Protein AF-T0ZP71-F1 (afdb_monomer)

Solvent-accessible surface area (backbone atoms only — not comparable to full-atom values): 9976 Å² total; per-residue (Å²): 109,71,71,62,52,34,56,76,71,67,55,92,76,86,88,86,82,59,92,86,74,52,98,75,71,82,76,79,75,72,79,54,98,65,83,69,87,70,55,74,70,58,53,52,51,51,50,54,51,50,52,53,52,52,63,72,61,58,74,78,76,76,68,64,65,72,56,76,75,66,96,77,65,57,68,53,72,47,76,49,37,34,53,92,47,40,32,37,42,36,39,34,29,43,100,85,67,50,72,39,33,43,42,47,48,45,81,48,82,89,35,74,64,30,55,51,36,44,54,48,20,52,51,52,18,52,39,31,22,37,67,48,57,67,68,58,53,50,69,68,28,55,81,39,76,47,87,54,45,33,51,38,77,45,91,90,51,53,63,29,48,10,74,77,37,96

Secondary structure (DSSP, 8-state):
-HHHHHHHTT-S------TTSSSSPPP-----TT-S---HHHHHHHHHHHHHHHHHT----------PPPSS--EEEEEEEETTEEEEEEEEE-TTS-EEEEEEEESSTTSHHHHHHHHHHHHHHHHHHTT--HHHHHHHHTT---SS-EEBS-SS-SEESSTTT-

InterPro domains:
  IPR024434 TSCPD domain [PF12637] (71-157)
  IPR050862 Ribonucleoside diphosphate reductase class-2 [PTHR43371] (2-150)

pLDDT: mean 83.48, std 15.84, range [37.44, 97.25]

Organism: NCBI:txid410659

Foldseek 3Di:
DVVVVCVVVVPPDDDDDDPPNDPDDDPPPPPPVPPPDDDPVNVVVVVVVVVVVVVVPPPPPVQLDFQDADPDFDKDKDWKDFPPKIWIKIFTAHPVRHTQFIATAIPPPPDPVRVVRRVVRVVVNRCSRSVNDPVVQLVVQALPADPPWAAMPDPVPGTARYPSND

Sequence (166 aa):
KLHFDAWKMGIKAVAIYRDNCKVAQPLSTTKSAVAQSLTDQELAKKVAELEKALNTQTVVVKKPLRERLPRRRRSATFAFRVADCEGYVTVGEYDDGRPGEVFMKVSKQGSTLAGIMDAFSISVSLGLQHGVPLSTFVRKYTNMRFEPAGMTDDPDIRIAASLVDY

Nearest PDB structures (foldseek):
  5l7j-assembly1_A  TM=6.588E-01  e=1.360E+00  Dehalococcoides mccartyi BTF08
  2fgg-assembly1_A  TM=3.817E-01  e=7.196E-01  Mycobacterium tuberculosis
  4wsp-assembly1_A  TM=3.819E-01  e=1.197E+00  Mycobacterium tuberculosis H37Rv
  4wpy-assembly1_A-2  TM=3.700E-01  e=1.360E+00  Mycobacterium tuberculosis H37Rv
  6ia6-assembly1_A-2  TM=2.993E-01  e=1.544E+00  Dehalococcoides mccartyi BTF08

Radius of gyration: 28.31 Å; Cα contacts (8 Å, |Δi|>4): 195; chains: 1; bounding box: 62×65×63 Å

Structure (mmCIF, N/CA/C/O backbone):
data_AF-T0ZP71-F1
#
_entry.id   AF-T0ZP71-F1
#
loop_
_atom_site.group_PDB
_atom_site.id
_atom_site.type_symbol
_atom_site.label_atom_id
_atom_site.label_alt_id
_atom_site.label_comp_id
_atom_site.label_asym_id
_atom_site.label_entity_id
_atom_site.label_seq_id
_atom_site.pdbx_PDB_ins_code
_atom_site.Cartn_x
_atom_site.Cartn_y
_atom_site.Cartn_z
_atom_site.occupancy
_atom_site.B_iso_or_equiv
_atom_site.auth_seq_id
_atom_site.auth_comp_id
_atom_site.auth_asym_id
_atom_site.auth_atom_id
_atom_site.pdbx_PDB_model_num
ATOM 1 N N . LYS A 1 1 ? -34.840 36.909 4.707 1.00 71.62 1 LYS A N 1
ATOM 2 C CA . LYS A 1 1 ? -34.952 38.093 5.597 1.00 71.62 1 LYS A CA 1
ATOM 3 C C . LYS A 1 1 ? -33.599 38.451 6.216 1.00 71.62 1 LYS A C 1
ATOM 5 O O . LYS A 1 1 ? -33.094 39.501 5.868 1.00 71.62 1 LYS A O 1
ATOM 10 N N . LEU A 1 2 ? -32.932 37.536 6.932 1.00 85.56 2 LEU A N 1
ATOM 11 C CA . LEU A 1 2 ? -31.619 37.764 7.572 1.00 85.56 2 LEU A CA 1
ATOM 12 C C . LEU A 1 2 ? -30.548 38.491 6.720 1.00 85.56 2 LEU A C 1
A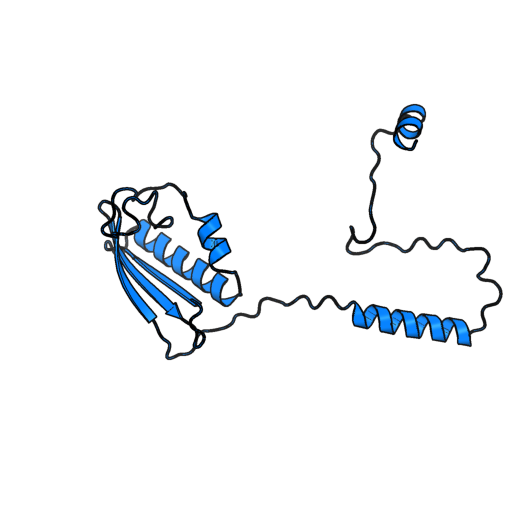TOM 14 O O . LEU A 1 2 ? -29.920 39.426 7.200 1.00 85.56 2 LEU A O 1
ATOM 18 N N . HIS A 1 3 ? -30.344 38.098 5.456 1.00 84.94 3 HIS A N 1
ATOM 19 C CA . HIS A 1 3 ? -29.333 38.722 4.584 1.00 84.94 3 HIS A CA 1
ATOM 20 C C . HIS A 1 3 ? -29.667 40.174 4.185 1.00 84.94 3 HIS A C 1
ATOM 22 O O . HIS A 1 3 ? -28.764 40.980 3.987 1.00 84.94 3 HIS A O 1
ATOM 28 N N . PHE A 1 4 ? -30.954 40.522 4.095 1.00 91.19 4 PHE A N 1
ATOM 29 C CA . PHE A 1 4 ? -31.413 41.869 3.741 1.00 91.19 4 PHE A CA 1
ATOM 30 C C . PHE A 1 4 ? -31.231 42.843 4.912 1.00 91.19 4 PHE A C 1
ATOM 32 O O . PHE A 1 4 ? -30.845 43.995 4.719 1.00 91.19 4 PHE A O 1
ATOM 39 N N . ASP A 1 5 ? -31.461 42.357 6.132 1.00 92.69 5 ASP A N 1
ATOM 40 C CA . ASP A 1 5 ? -31.277 43.133 7.358 1.00 92.69 5 ASP A CA 1
ATOM 41 C C . ASP A 1 5 ? -29.784 43.339 7.660 1.00 92.69 5 ASP A C 1
ATOM 43 O O . ASP A 1 5 ? -29.369 44.444 8.006 1.00 92.69 5 ASP A O 1
ATOM 47 N N . ALA A 1 6 ? -28.953 42.312 7.438 1.00 93.38 6 ALA A N 1
ATOM 48 C CA . ALA A 1 6 ? -27.497 42.416 7.560 1.00 93.38 6 ALA A CA 1
ATOM 49 C C . ALA A 1 6 ? -26.900 43.483 6.623 1.00 93.38 6 ALA A C 1
ATOM 51 O O . ALA A 1 6 ? -26.025 44.237 7.047 1.00 93.38 6 ALA A O 1
ATOM 52 N N . TRP A 1 7 ? -27.412 43.594 5.389 1.00 90.88 7 TRP A N 1
ATOM 53 C CA . TRP A 1 7 ? -27.007 44.642 4.447 1.00 90.88 7 TRP A CA 1
ATOM 54 C C . TRP A 1 7 ? -27.393 46.043 4.939 1.00 90.88 7 TRP A C 1
ATOM 56 O O . TRP A 1 7 ? -26.537 46.925 4.982 1.00 90.88 7 TRP A O 1
ATOM 66 N N . LYS A 1 8 ? -28.642 46.244 5.387 1.00 93.75 8 LYS A N 1
ATOM 67 C CA . LYS A 1 8 ? -29.101 47.541 5.924 1.00 93.75 8 LYS A CA 1
ATOM 68 C C . LYS A 1 8 ? -28.303 47.998 7.145 1.00 93.75 8 LYS A C 1
ATOM 70 O O . LYS A 1 8 ? -28.087 49.192 7.314 1.00 93.75 8 LYS A O 1
ATOM 75 N N . MET A 1 9 ? -27.871 47.060 7.986 1.00 93.12 9 MET A N 1
ATOM 76 C CA . MET A 1 9 ? -27.075 47.341 9.186 1.00 93.12 9 MET A CA 1
ATOM 77 C C . MET A 1 9 ? -25.564 47.451 8.909 1.00 93.12 9 MET A C 1
ATOM 79 O O . MET A 1 9 ? -24.795 47.680 9.840 1.00 93.12 9 MET A O 1
ATOM 83 N N . GLY A 1 10 ? -25.115 47.275 7.659 1.00 92.25 10 GLY A N 1
ATOM 84 C CA . GLY A 1 10 ? -23.699 47.367 7.287 1.00 92.25 10 GLY A CA 1
ATOM 85 C C . GLY A 1 10 ? -22.822 46.242 7.854 1.00 92.25 10 GLY A C 1
ATOM 86 O O . GLY A 1 10 ? -21.616 46.423 8.030 1.00 92.25 10 GLY A O 1
ATOM 87 N N . ILE A 1 11 ? -23.403 45.080 8.166 1.00 89.69 11 ILE A N 1
ATOM 88 C CA . ILE A 1 11 ? -22.677 43.951 8.758 1.0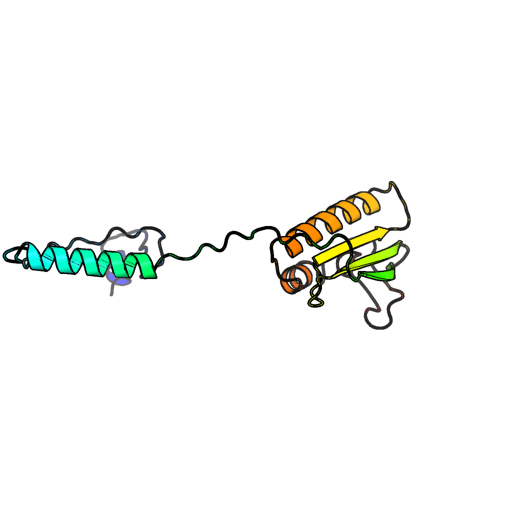0 89.69 11 ILE A CA 1
ATOM 89 C C . ILE A 1 11 ? -21.859 43.242 7.672 1.00 89.69 11 ILE A C 1
ATOM 91 O O . ILE A 1 11 ? -22.398 42.776 6.672 1.00 89.69 11 ILE A O 1
ATOM 95 N N . LYS A 1 12 ? -20.544 43.114 7.893 1.00 90.31 12 LYS A N 1
ATOM 96 C CA . LYS A 1 12 ? -19.602 42.563 6.901 1.00 90.31 12 LYS A CA 1
ATOM 97 C C . LYS A 1 12 ? -19.730 41.052 6.667 1.00 90.31 12 LYS A C 1
ATOM 99 O O . LYS A 1 12 ? -19.356 40.586 5.597 1.00 90.31 12 LYS A O 1
ATOM 104 N N . ALA A 1 13 ? -20.213 40.283 7.646 1.00 87.12 13 ALA A N 1
ATOM 105 C CA . ALA A 1 13 ? -20.389 38.835 7.521 1.00 87.12 13 ALA A CA 1
ATOM 106 C C . ALA A 1 13 ? -21.447 38.291 8.493 1.00 87.12 13 ALA A C 1
ATOM 108 O O . ALA A 1 13 ? -21.595 38.792 9.606 1.00 87.12 13 ALA A O 1
ATOM 109 N N . VAL A 1 14 ? -22.136 37.221 8.084 1.00 85.88 14 VAL A N 1
ATOM 110 C CA . VAL A 1 14 ? -23.108 36.487 8.907 1.00 85.88 14 VAL A CA 1
ATOM 111 C C . VAL A 1 14 ? -22.662 35.031 9.005 1.00 85.88 14 VAL A C 1
ATOM 113 O O . VAL A 1 14 ? -22.576 34.340 7.994 1.00 85.88 14 VAL A O 1
ATOM 116 N N . ALA A 1 15 ? -22.386 34.560 10.221 1.00 84.00 15 ALA A N 1
ATOM 117 C CA . ALA A 1 15 ? -22.067 33.159 10.481 1.00 84.00 15 ALA A CA 1
ATOM 118 C C . ALA A 1 15 ? -23.305 32.433 11.021 1.00 84.00 15 ALA A C 1
ATOM 120 O O . ALA A 1 15 ? -23.870 32.840 12.036 1.00 84.00 15 ALA A O 1
ATOM 121 N N . ILE A 1 16 ? -23.710 31.353 10.351 1.00 77.12 16 ILE A N 1
ATOM 122 C CA . ILE A 1 16 ? -24.835 30.508 10.762 1.00 77.12 16 ILE A CA 1
ATOM 123 C C . ILE A 1 16 ? -24.271 29.198 11.302 1.00 77.12 16 ILE A C 1
ATOM 125 O O . ILE A 1 16 ? -23.587 28.464 10.592 1.00 77.12 16 ILE A O 1
ATOM 129 N N . TYR A 1 17 ? -24.584 28.902 12.559 1.00 76.19 17 TYR A N 1
ATOM 130 C CA . TYR A 1 17 ? -24.248 27.637 13.196 1.00 76.19 17 TYR A CA 1
ATOM 131 C C . TYR A 1 17 ? -25.517 26.798 13.302 1.00 76.19 17 TYR A C 1
ATOM 133 O O . TYR A 1 17 ? -26.507 27.245 13.873 1.00 76.19 17 TYR A O 1
ATOM 141 N N . ARG A 1 18 ? -25.487 25.594 12.729 1.00 77.62 18 ARG A N 1
ATOM 142 C CA . ARG A 1 18 ? -26.552 24.594 12.884 1.00 77.62 18 ARG A CA 1
ATOM 143 C C . ARG A 1 18 ? -26.313 23.746 14.127 1.00 77.62 18 ARG A C 1
ATOM 145 O O . ARG A 1 18 ? -25.175 23.635 14.591 1.00 77.62 18 ARG A O 1
ATOM 152 N N . ASP A 1 19 ? -27.356 23.100 14.619 1.00 72.94 19 ASP A N 1
ATOM 153 C CA . ASP A 1 19 ? -27.223 22.167 15.733 1.00 72.94 19 ASP A CA 1
ATOM 154 C C . ASP A 1 19 ? -26.168 21.100 15.416 1.00 72.94 19 ASP A C 1
ATOM 156 O O . ASP A 1 19 ? -26.076 20.589 14.290 1.00 72.94 19 ASP A O 1
ATOM 160 N N . ASN A 1 20 ? -25.323 20.826 16.411 1.00 59.50 20 ASN A N 1
ATOM 161 C CA . ASN A 1 20 ? -24.212 19.878 16.342 1.00 59.50 20 ASN A CA 1
ATOM 162 C C . ASN A 1 20 ? -23.029 20.270 15.421 1.00 59.50 20 ASN A C 1
ATOM 164 O O . ASN A 1 20 ? -22.195 19.425 15.106 1.00 59.50 20 ASN A O 1
ATOM 168 N N . CYS A 1 21 ? -22.909 21.530 14.971 1.00 68.69 21 CYS A N 1
ATOM 169 C CA . CYS A 1 21 ? -21.748 21.968 14.166 1.00 68.69 21 CYS A CA 1
ATOM 170 C C . CYS A 1 21 ? -20.517 22.414 14.982 1.00 68.69 21 CYS A C 1
ATOM 172 O O . CYS A 1 21 ? -19.494 22.772 14.397 1.00 68.69 21 CYS A O 1
ATOM 174 N N . LYS A 1 22 ? -20.596 22.409 16.320 1.00 65.06 22 LYS A N 1
ATOM 175 C CA . LYS A 1 22 ? -19.490 22.733 17.235 1.00 65.06 22 LYS A CA 1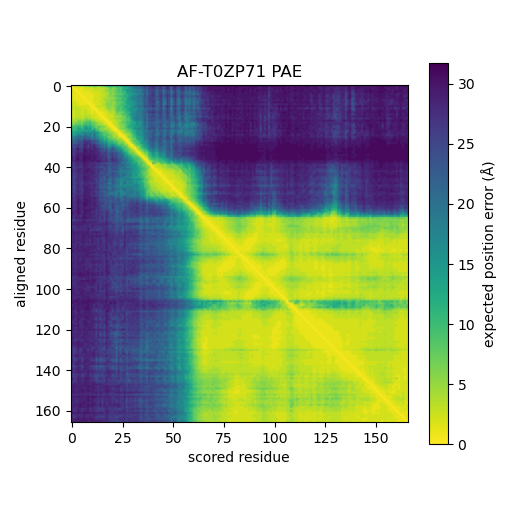
ATOM 176 C C . LYS A 1 22 ? -19.413 21.710 18.365 1.00 65.06 22 LYS A C 1
ATOM 178 O O . LYS A 1 22 ? -20.442 21.328 18.905 1.00 65.06 22 LYS A O 1
ATOM 183 N N . VAL A 1 23 ? -18.187 21.330 18.736 1.00 57.84 23 VAL A N 1
ATOM 184 C CA . VAL A 1 23 ? -17.883 20.313 19.769 1.00 57.84 23 VAL A CA 1
ATOM 185 C C . VAL A 1 23 ? -18.359 20.731 21.166 1.00 57.84 23 VAL A C 1
ATOM 187 O O . VAL A 1 23 ? -18.734 19.887 21.968 1.00 57.84 23 VAL A O 1
ATOM 190 N N . ALA A 1 24 ? -18.397 22.034 21.440 1.00 59.53 24 ALA A N 1
ATOM 191 C CA . ALA A 1 24 ? -19.059 22.596 22.606 1.00 59.53 24 ALA A CA 1
ATOM 192 C C . ALA A 1 24 ? -19.946 23.748 22.132 1.00 59.53 24 ALA A C 1
ATOM 194 O O . ALA A 1 24 ? -19.456 24.744 21.591 1.00 59.53 24 ALA A O 1
ATOM 195 N N . GLN A 1 25 ? -21.258 23.595 22.287 1.00 68.25 25 GLN A N 1
ATOM 196 C CA . GLN A 1 25 ? -22.208 24.685 22.111 1.00 68.25 25 GLN A CA 1
ATOM 197 C C . GLN A 1 25 ? -22.582 25.199 23.505 1.00 68.25 25 GLN A C 1
ATOM 199 O O . GLN A 1 25 ? -23.051 24.408 24.323 1.00 68.25 25 GLN A O 1
ATOM 204 N N . PRO A 1 26 ? -22.373 26.492 23.816 1.00 62.53 26 PRO A N 1
ATOM 205 C CA . PRO A 1 26 ? -22.951 27.057 25.022 1.00 62.53 26 PRO A CA 1
ATOM 206 C C . PRO A 1 26 ? -24.471 27.010 24.857 1.00 62.53 26 PRO A C 1
ATOM 208 O O . PRO A 1 26 ? -25.007 27.610 23.923 1.00 62.53 26 PRO A O 1
ATOM 211 N N . LEU A 1 27 ? -25.160 26.268 25.730 1.00 60.59 27 LEU A N 1
ATOM 212 C CA . LEU A 1 27 ? -26.615 26.332 25.796 1.00 60.59 27 LEU A CA 1
ATOM 213 C C . LEU A 1 27 ? -26.983 27.792 26.050 1.00 60.59 27 LEU A C 1
ATOM 215 O O . LEU A 1 27 ? -26.606 28.364 27.074 1.00 60.59 27 LEU A O 1
ATOM 219 N N . SER A 1 28 ? -27.709 28.400 25.117 1.00 52.09 28 SER A N 1
ATOM 220 C CA . SER A 1 28 ? -28.366 29.669 25.371 1.00 52.09 28 SER A CA 1
ATOM 221 C C . SER A 1 28 ? -29.315 29.464 26.545 1.00 52.09 28 SER A C 1
ATOM 223 O O . SER A 1 28 ? -30.393 28.890 26.395 1.00 52.09 28 SER A O 1
ATOM 225 N N . THR A 1 29 ? -28.914 29.932 27.723 1.00 45.91 29 THR A N 1
ATOM 226 C CA . THR A 1 29 ? -29.821 30.139 28.841 1.00 45.91 29 THR A CA 1
ATOM 227 C C . THR A 1 29 ? -30.645 31.375 28.516 1.00 45.91 29 THR A C 1
ATOM 229 O O . THR A 1 29 ? -30.469 32.456 29.075 1.00 45.91 29 THR A O 1
ATOM 232 N N . THR A 1 30 ? -31.625 31.224 27.624 1.00 43.91 30 THR A N 1
ATOM 233 C CA . THR A 1 30 ? -32.866 31.946 27.868 1.00 43.91 30 THR A CA 1
ATOM 234 C C 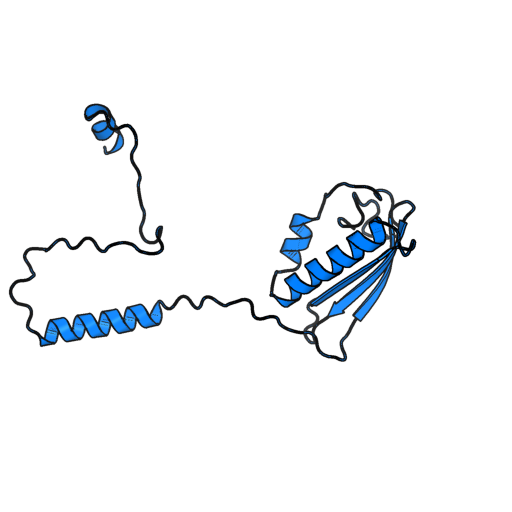. THR A 1 30 ? -33.282 31.513 29.262 1.00 43.91 30 THR A C 1
ATOM 236 O O . THR A 1 30 ? -33.768 30.399 29.458 1.00 43.91 30 THR A O 1
ATOM 239 N N . LYS A 1 31 ? -33.045 32.377 30.256 1.00 48.00 31 LYS A N 1
ATOM 240 C CA . LYS A 1 31 ? -33.906 32.447 31.429 1.00 48.00 31 LYS A CA 1
ATOM 241 C C . LYS A 1 31 ? -35.296 32.738 30.877 1.00 48.00 31 LYS A C 1
ATOM 243 O O . LYS A 1 31 ? -35.746 33.878 30.851 1.00 48.00 31 LYS A O 1
ATOM 248 N N . SER A 1 32 ? -35.950 31.705 30.353 1.00 37.44 32 SER A N 1
ATOM 249 C CA . SER A 1 32 ? -37.385 31.699 30.216 1.00 37.44 32 SER A CA 1
ATOM 250 C C . SER A 1 32 ? -37.888 32.042 31.605 1.00 37.44 32 SER A C 1
ATOM 252 O O . SER A 1 32 ? -37.410 31.479 32.596 1.00 37.44 32 SER A O 1
ATOM 254 N N . ALA A 1 33 ? -38.803 32.999 31.677 1.00 42.88 33 ALA A N 1
ATOM 255 C CA . ALA A 1 33 ? -39.485 33.451 32.885 1.00 42.88 33 ALA A CA 1
ATOM 256 C C . ALA A 1 33 ? -40.384 32.348 33.505 1.00 42.88 33 ALA A C 1
ATOM 258 O O . ALA A 1 33 ? -41.480 32.609 33.976 1.00 42.88 33 ALA A O 1
ATOM 259 N N . VAL A 1 34 ? -39.910 31.101 33.463 1.00 44.66 34 VAL A N 1
ATOM 260 C CA . VAL A 1 34 ? -40.456 29.861 34.016 1.00 44.66 34 VAL A CA 1
ATOM 261 C C . VAL A 1 34 ? -39.516 29.324 35.114 1.00 44.66 34 VAL A C 1
ATOM 263 O O . VAL A 1 34 ? -39.814 28.336 35.769 1.00 44.66 34 VAL A O 1
ATOM 266 N N . ALA A 1 35 ? -38.375 29.980 35.370 1.00 43.72 35 ALA A N 1
ATOM 267 C CA . ALA A 1 35 ? -37.455 29.638 36.462 1.00 43.72 35 ALA A CA 1
ATOM 268 C C . ALA A 1 35 ? -37.915 30.181 37.832 1.00 43.72 35 ALA A C 1
ATOM 270 O O . ALA A 1 35 ? -37.096 30.532 38.679 1.00 43.72 35 ALA A O 1
ATOM 271 N N . GLN A 1 36 ? -39.225 30.278 38.044 1.00 49.25 36 GLN A N 1
ATOM 272 C CA . GLN A 1 36 ? -39.809 30.600 39.335 1.00 49.25 36 GLN A CA 1
ATOM 273 C C . GLN A 1 36 ? -40.932 29.590 39.561 1.00 49.25 36 GLN A C 1
ATOM 275 O O . GLN A 1 36 ? -41.916 29.591 38.829 1.00 49.25 36 GLN A O 1
ATOM 280 N N . SER A 1 37 ? -40.724 28.708 40.544 1.00 48.38 37 SER A N 1
ATOM 281 C CA . SER A 1 37 ? -41.522 27.523 40.912 1.00 48.38 37 SER A CA 1
ATOM 282 C C . SER A 1 37 ? -41.309 26.240 40.087 1.00 48.38 37 SER A C 1
ATOM 284 O O . SER A 1 37 ? -42.223 25.703 39.477 1.00 48.38 37 SER A O 1
ATOM 286 N N . LEU A 1 38 ? -40.099 25.679 40.143 1.00 54.00 38 LEU A N 1
ATOM 287 C CA . LEU A 1 38 ? -39.933 24.223 40.064 1.00 54.00 38 LEU A CA 1
ATOM 288 C C . LEU A 1 38 ? -39.380 23.770 41.410 1.00 54.00 38 LEU A C 1
ATOM 290 O O . LEU A 1 38 ? -38.442 24.379 41.924 1.00 54.00 38 LEU A O 1
ATOM 294 N N . THR A 1 39 ? -39.998 22.757 42.006 1.00 62.31 39 THR A N 1
ATOM 295 C CA . THR A 1 39 ? -39.540 22.210 43.290 1.00 62.31 39 THR A CA 1
ATOM 296 C C . THR A 1 39 ? -38.203 21.489 43.105 1.00 62.31 39 THR A C 1
ATOM 298 O O . THR A 1 39 ? -37.939 20.935 42.036 1.00 62.31 39 THR A O 1
ATOM 301 N N . ASP A 1 40 ? -37.352 21.457 44.138 1.00 64.12 40 ASP A N 1
ATOM 302 C CA . ASP A 1 40 ? -36.012 20.838 44.074 1.00 64.12 40 ASP A CA 1
ATOM 303 C C . ASP A 1 40 ? -36.043 19.385 43.557 1.00 64.12 40 ASP A C 1
ATOM 305 O O . ASP A 1 40 ? -35.113 18.919 42.896 1.00 64.12 40 ASP A O 1
ATOM 309 N N . GLN A 1 41 ? -37.159 18.680 43.774 1.00 63.50 41 GLN A N 1
ATOM 310 C CA . GLN A 1 41 ? -37.388 17.324 43.272 1.00 63.50 41 GLN A CA 1
ATOM 311 C C . GLN A 1 41 ? -37.561 17.244 41.746 1.00 63.50 41 GLN A C 1
ATOM 313 O O . GLN A 1 41 ? -37.159 16.255 41.133 1.00 63.50 41 GLN A O 1
ATOM 318 N N . GLU A 1 42 ? -38.144 18.255 41.107 1.00 66.81 42 GLU A N 1
ATOM 319 C CA . GLU A 1 42 ? -38.330 18.297 39.650 1.00 66.81 42 GLU A CA 1
ATOM 320 C C . GLU A 1 42 ? -37.039 18.690 38.935 1.00 66.81 42 GLU A C 1
ATOM 322 O O . GLU A 1 42 ? -36.748 18.184 37.848 1.00 66.81 42 GLU A O 1
ATOM 327 N N . LEU A 1 43 ? -36.227 19.539 39.572 1.00 67.81 43 LEU A N 1
ATOM 328 C CA . LEU A 1 43 ? -34.894 19.876 39.089 1.00 67.81 43 LEU A CA 1
ATOM 329 C C . LEU A 1 43 ? -33.968 18.655 39.163 1.00 67.81 43 LEU A C 1
ATOM 331 O O . LEU A 1 43 ? -33.310 18.334 38.177 1.00 67.81 43 LEU A O 1
ATOM 335 N N . ALA A 1 44 ? -33.998 17.915 40.276 1.00 71.94 44 ALA A N 1
ATOM 336 C CA . ALA A 1 44 ? -33.231 16.681 40.444 1.00 71.94 44 ALA A CA 1
ATOM 337 C C . ALA A 1 44 ? -33.607 15.609 39.406 1.00 71.94 44 ALA A C 1
ATOM 339 O O . ALA A 1 44 ? -32.729 14.951 38.852 1.00 71.94 44 ALA A O 1
ATOM 340 N N . LYS A 1 45 ? -34.899 15.471 39.076 1.00 75.06 45 LYS A N 1
ATOM 341 C CA . LYS A 1 45 ? -35.355 14.550 38.020 1.00 75.06 45 LYS A CA 1
ATOM 342 C C . LYS A 1 45 ? -34.853 14.956 36.636 1.00 75.06 45 LYS A C 1
ATOM 344 O O . LYS A 1 45 ? -34.378 14.096 35.903 1.00 75.06 45 LYS A O 1
ATOM 349 N N . LYS A 1 46 ? -34.896 16.248 36.295 1.00 71.81 46 LYS A N 1
ATOM 350 C CA . LYS A 1 46 ? -34.368 16.750 35.015 1.00 71.81 46 LYS A CA 1
ATOM 351 C C . LYS A 1 46 ? -32.851 16.614 34.917 1.00 71.81 46 LYS A C 1
ATOM 353 O O . LYS A 1 46 ? -32.354 16.275 33.851 1.00 71.81 46 LYS A O 1
ATOM 358 N N . VAL A 1 47 ? -32.120 16.839 36.009 1.00 76.19 47 VAL A N 1
ATOM 359 C CA . VAL A 1 47 ? -30.666 16.620 36.061 1.00 76.19 47 VAL A CA 1
ATOM 360 C C . VAL A 1 47 ? -30.345 15.138 35.864 1.00 76.19 47 VAL A C 1
ATOM 362 O O . VAL A 1 47 ? -29.542 14.820 34.997 1.00 76.19 47 VAL A O 1
ATOM 365 N N . ALA A 1 48 ? -31.043 14.230 36.550 1.00 76.75 48 ALA A N 1
ATOM 366 C CA . ALA A 1 48 ? -30.850 12.788 36.378 1.00 76.75 48 ALA A CA 1
ATOM 367 C C . ALA A 1 48 ? -31.197 12.303 34.956 1.00 76.75 48 ALA A C 1
ATOM 369 O O . ALA A 1 48 ? -30.538 11.420 34.407 1.00 76.75 48 ALA A O 1
ATOM 370 N N . GLU A 1 49 ? -32.223 12.883 34.331 1.00 77.56 49 GLU A N 1
ATOM 371 C CA . GLU A 1 49 ? -32.605 12.579 32.951 1.00 77.56 49 GLU A CA 1
ATOM 372 C C . GLU A 1 49 ? -31.571 13.105 31.941 1.00 77.56 49 GLU A C 1
ATOM 374 O O . GLU A 1 49 ? -31.193 12.387 31.012 1.00 77.56 49 GLU A O 1
ATOM 379 N N . LEU A 1 50 ? -31.035 14.308 32.168 1.00 70.75 50 LEU A N 1
ATOM 380 C CA . LEU A 1 50 ? -29.951 14.894 31.374 1.00 70.75 50 LEU A CA 1
ATOM 381 C C . LEU A 1 50 ? -28.635 14.124 31.533 1.00 70.75 50 LEU A C 1
ATOM 383 O O . LEU A 1 50 ? -27.948 13.895 30.542 1.00 70.75 50 LEU A O 1
ATOM 387 N N 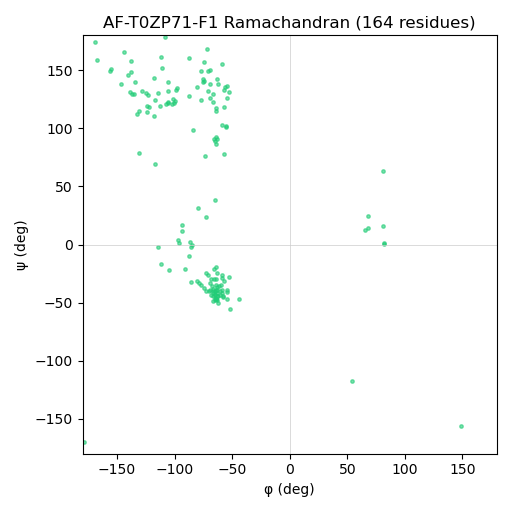. GLU A 1 51 ? -28.301 13.665 32.737 1.00 69.69 51 GLU A N 1
ATOM 388 C CA . GLU A 1 51 ? -27.139 12.806 32.998 1.00 69.69 51 GLU A CA 1
ATOM 389 C C . GLU A 1 51 ? -27.266 11.460 32.275 1.00 69.69 51 GLU A C 1
ATOM 391 O O . GLU A 1 51 ? -26.301 10.961 31.690 1.00 69.69 51 GLU A O 1
ATOM 396 N N . LYS A 1 52 ? -28.473 10.888 32.235 1.00 70.00 52 LYS A N 1
ATOM 397 C CA . LYS A 1 52 ? -28.754 9.643 31.508 1.00 70.00 52 LYS A CA 1
ATOM 398 C C . LYS A 1 52 ? -28.686 9.837 29.988 1.00 70.00 52 LYS A C 1
ATOM 400 O O . LYS A 1 52 ? -28.143 8.983 29.281 1.00 70.00 52 LYS A O 1
ATOM 405 N N . ALA A 1 53 ? -29.173 10.971 29.485 1.00 65.88 53 ALA A N 1
ATOM 406 C CA . ALA A 1 53 ? -29.048 11.354 28.081 1.00 65.88 53 ALA A CA 1
ATOM 407 C C . ALA A 1 53 ? -27.579 11.585 27.685 1.00 65.88 53 ALA A C 1
ATOM 409 O O . ALA A 1 53 ? -27.138 11.076 26.656 1.00 65.88 53 ALA A O 1
ATOM 410 N N . LEU A 1 54 ? -26.798 12.254 28.540 1.00 61.50 54 LEU A N 1
ATOM 411 C CA . LEU A 1 54 ? -25.371 12.511 28.339 1.00 61.50 54 LEU A CA 1
ATOM 412 C C . LEU A 1 54 ? -24.547 11.215 28.333 1.00 61.50 54 LEU A C 1
ATOM 414 O O . LEU A 1 54 ? -23.674 11.049 27.484 1.00 61.50 54 LEU A O 1
ATOM 418 N N . ASN A 1 55 ? -24.870 10.254 29.206 1.00 59.94 55 ASN A N 1
ATOM 419 C CA . ASN A 1 55 ? -24.237 8.931 29.202 1.00 59.94 55 ASN A CA 1
ATOM 420 C C . ASN A 1 55 ? -24.525 8.141 27.916 1.00 59.94 55 ASN A C 1
ATOM 422 O O . ASN A 1 55 ? -23.649 7.440 27.412 1.00 59.94 55 ASN A O 1
ATOM 426 N N . THR A 1 56 ? -25.724 8.291 27.346 1.00 57.72 56 THR A N 1
ATOM 427 C CA . THR A 1 56 ? -26.106 7.656 26.070 1.00 57.72 56 THR A CA 1
ATOM 428 C C . THR A 1 56 ? -25.404 8.314 24.871 1.00 57.72 56 THR A C 1
ATOM 430 O O . THR A 1 56 ? -25.176 7.677 23.846 1.00 57.72 56 THR A O 1
ATOM 433 N N . GLN A 1 57 ? -25.006 9.580 25.017 1.00 53.62 57 GLN A N 1
ATOM 434 C CA . GLN A 1 57 ? -24.268 10.378 24.035 1.00 53.62 57 GLN A CA 1
ATOM 435 C C . GLN A 1 57 ? -22.750 10.341 24.222 1.00 53.62 57 GLN A C 1
ATOM 437 O O . GLN A 1 57 ? -22.033 11.166 23.650 1.00 53.62 57 GLN A O 1
ATOM 442 N N . THR A 1 58 ? -22.231 9.376 24.983 1.00 50.84 58 THR A N 1
ATOM 443 C CA . THR A 1 58 ? -20.806 9.063 24.938 1.00 50.84 58 THR A CA 1
ATOM 444 C C . THR A 1 58 ? -20.486 8.559 23.535 1.00 50.84 58 THR A C 1
ATOM 446 O O . THR A 1 58 ? -20.641 7.389 23.196 1.00 50.84 58 THR A O 1
ATOM 449 N N . VAL A 1 59 ? -20.074 9.486 22.668 1.00 53.53 59 VAL A N 1
ATOM 450 C CA . VAL A 1 59 ? -19.432 9.173 21.398 1.00 53.53 59 VAL A CA 1
ATOM 451 C C . VAL A 1 59 ? -18.248 8.303 21.774 1.00 53.53 59 VAL A C 1
ATOM 453 O O . VAL A 1 59 ? -17.241 8.798 22.281 1.00 53.53 59 VAL A O 1
ATOM 456 N N . VAL A 1 60 ? -18.396 6.990 21.604 1.00 53.78 60 VAL A N 1
ATOM 457 C CA . VAL A 1 60 ? -17.301 6.042 21.742 1.00 53.78 60 VAL A CA 1
ATOM 458 C C . VAL A 1 60 ? -16.322 6.431 20.649 1.00 53.78 60 VAL A C 1
ATOM 460 O O . VAL A 1 60 ? -16.440 6.007 19.501 1.00 53.78 60 VAL A O 1
ATOM 463 N N . VAL A 1 61 ? -15.381 7.311 20.988 1.00 56.25 61 VAL A N 1
ATOM 464 C CA . VAL A 1 61 ? -14.214 7.591 20.166 1.00 56.25 61 VAL A CA 1
ATOM 465 C C . VAL A 1 61 ? -13.456 6.278 20.163 1.00 56.25 61 VAL A C 1
ATOM 467 O O . VAL A 1 61 ? -12.671 5.992 21.069 1.00 56.25 61 VAL A O 1
ATOM 470 N N . LYS A 1 62 ? -13.780 5.423 19.191 1.00 59.78 62 LYS A N 1
ATOM 471 C CA . LYS A 1 62 ? -13.123 4.146 18.954 1.00 59.78 62 LYS A CA 1
ATOM 472 C C . LYS A 1 62 ? -11.694 4.508 18.570 1.00 59.78 62 LYS A C 1
ATOM 474 O O . LYS A 1 62 ? -11.395 4.751 17.405 1.00 59.78 62 LYS A O 1
ATOM 479 N N . LYS A 1 63 ? -10.825 4.675 19.572 1.00 65.25 63 LYS A N 1
ATOM 480 C CA . LYS A 1 63 ? -9.397 4.868 19.339 1.00 65.25 63 LYS A CA 1
ATOM 481 C C . LYS A 1 63 ? -8.965 3.676 18.487 1.00 65.25 63 LYS A C 1
ATOM 483 O O . LYS A 1 63 ? -9.260 2.551 18.896 1.00 65.25 63 LYS A O 1
ATOM 488 N N . PRO A 1 64 ? -8.335 3.889 17.322 1.00 69.12 64 PRO A N 1
ATOM 489 C CA . PRO A 1 64 ? -7.840 2.789 16.512 1.00 69.12 64 PRO A CA 1
ATOM 490 C C . PRO A 1 64 ? -6.714 2.104 17.289 1.00 69.12 64 PRO A C 1
ATOM 492 O O . PRO A 1 64 ? -5.554 2.517 17.247 1.00 69.12 64 PRO A O 1
ATOM 495 N N . LEU A 1 65 ? -7.081 1.100 18.082 1.00 85.06 65 LEU A N 1
ATOM 496 C CA . LEU A 1 65 ? -6.140 0.229 18.761 1.00 85.06 65 LEU A CA 1
ATOM 497 C C . LEU A 1 65 ? -5.494 -0.649 17.698 1.00 85.06 65 LEU A C 1
ATOM 499 O O . LEU A 1 65 ? -6.184 -1.210 16.852 1.00 85.06 65 LEU A O 1
ATOM 503 N N . ARG A 1 66 ? -4.165 -0.738 17.739 1.00 91.00 66 ARG A N 1
ATOM 504 C CA . ARG A 1 66 ? -3.409 -1.550 16.792 1.00 91.00 66 ARG A CA 1
ATOM 505 C C . ARG A 1 66 ? -3.769 -3.025 16.967 1.00 91.00 66 ARG A C 1
ATOM 507 O O . ARG A 1 66 ? -3.428 -3.619 17.990 1.00 91.00 66 ARG A O 1
ATOM 514 N N . GLU A 1 67 ? -4.373 -3.619 15.951 1.00 92.88 67 GLU A N 1
ATOM 515 C CA . GLU A 1 67 ? -4.624 -5.051 15.843 1.00 92.88 67 GLU A CA 1
ATOM 516 C C . GLU A 1 67 ? -3.370 -5.729 15.274 1.00 92.88 67 GLU A C 1
ATOM 518 O O . GLU A 1 67 ? -3.093 -5.682 14.076 1.00 92.88 67 GLU A O 1
ATOM 523 N N . ARG A 1 68 ? -2.544 -6.318 16.144 1.00 91.56 68 ARG A N 1
ATOM 524 C CA . ARG A 1 68 ? -1.322 -7.010 15.707 1.00 91.56 68 ARG A CA 1
ATOM 525 C C . ARG A 1 68 ? -1.668 -8.349 15.065 1.00 91.56 68 ARG A C 1
ATOM 527 O O . ARG A 1 68 ? -2.499 -9.081 15.593 1.00 91.56 68 ARG A O 1
ATOM 534 N N . LEU A 1 69 ? -0.967 -8.698 13.988 1.00 92.62 69 LEU A N 1
ATOM 535 C CA . LEU A 1 69 ? -1.136 -10.005 13.363 1.00 92.62 69 LEU A CA 1
ATOM 536 C C . LEU A 1 69 ? -0.552 -11.125 14.248 1.00 92.62 69 LEU A C 1
ATOM 538 O O . LEU A 1 69 ? 0.451 -10.904 14.942 1.00 92.62 69 LEU A O 1
ATOM 542 N N . PRO A 1 70 ? -1.121 -12.344 14.190 1.00 92.12 70 PRO A N 1
ATOM 543 C CA . PRO A 1 70 ? -0.561 -13.520 14.846 1.00 92.12 70 PRO A CA 1
ATOM 544 C C . PRO A 1 70 ? 0.862 -13.849 14.372 1.00 92.12 70 PRO A C 1
ATOM 546 O O . PRO A 1 70 ? 1.268 -13.541 13.246 1.00 92.12 70 PRO A O 1
ATOM 549 N N . ARG A 1 71 ? 1.625 -14.548 15.226 1.00 92.31 71 ARG A N 1
ATOM 550 C CA . ARG A 1 71 ? 2.998 -14.989 14.912 1.00 92.31 71 ARG A CA 1
ATOM 551 C C . ARG A 1 71 ? 3.053 -15.932 13.704 1.00 92.31 71 ARG A C 1
ATOM 553 O O . ARG A 1 71 ? 4.016 -15.879 12.947 1.00 92.31 71 ARG A O 1
ATOM 560 N N . ARG A 1 72 ? 2.044 -16.790 13.540 1.00 93.00 72 ARG A N 1
ATOM 561 C CA . ARG A 1 72 ? 1.853 -17.648 12.366 1.00 93.00 72 ARG A CA 1
ATOM 562 C C . ARG A 1 72 ? 0.552 -17.234 11.701 1.00 93.00 72 ARG A C 1
ATOM 564 O O . ARG A 1 72 ? -0.476 -17.238 12.365 1.00 93.00 72 ARG A O 1
ATOM 571 N N . ARG A 1 73 ? 0.617 -16.894 10.421 1.00 93.88 73 ARG A N 1
ATOM 572 C CA . ARG A 1 73 ? -0.493 -16.342 9.643 1.00 93.88 73 ARG A CA 1
ATOM 573 C C . ARG A 1 73 ? -0.449 -16.867 8.218 1.00 93.88 73 ARG A C 1
ATOM 575 O O . ARG A 1 73 ? 0.567 -17.428 7.804 1.00 93.88 73 ARG A O 1
ATOM 582 N N . ARG A 1 74 ? -1.543 -16.684 7.486 1.00 95.88 74 ARG A N 1
ATOM 583 C CA . ARG A 1 74 ? -1.562 -16.907 6.041 1.00 95.88 74 ARG A CA 1
ATOM 584 C C . ARG A 1 74 ? -0.855 -15.746 5.352 1.00 95.88 74 ARG A C 1
ATOM 586 O O . ARG A 1 74 ? -0.958 -14.601 5.792 1.00 95.88 74 ARG A O 1
ATOM 593 N N . SER A 1 75 ? -0.111 -16.060 4.302 1.00 96.50 75 SER A N 1
ATOM 594 C CA . SER A 1 75 ? 0.529 -15.057 3.464 1.00 96.50 75 SER A CA 1
ATOM 595 C C . SER A 1 75 ? 0.575 -15.524 2.020 1.00 96.50 75 SER A C 1
ATOM 597 O O . SER A 1 75 ? 0.905 -16.684 1.767 1.00 96.50 75 SER A O 1
ATOM 599 N N . ALA A 1 76 ? 0.300 -14.616 1.095 1.00 95.88 76 ALA A N 1
ATOM 600 C CA . ALA A 1 76 ? 0.499 -14.821 -0.330 1.00 95.88 76 ALA A CA 1
ATOM 601 C C . ALA A 1 76 ? 1.729 -14.031 -0.780 1.00 95.88 76 ALA A C 1
ATOM 603 O O . ALA A 1 76 ? 1.863 -12.853 -0.449 1.00 95.88 76 ALA A O 1
ATOM 604 N N . THR A 1 77 ? 2.616 -14.676 -1.534 1.00 96.56 77 THR A N 1
ATOM 605 C CA . THR A 1 77 ? 3.776 -14.024 -2.145 1.00 96.56 77 THR A CA 1
ATOM 606 C C . THR A 1 77 ? 3.749 -14.273 -3.639 1.00 96.56 77 THR A C 1
ATOM 608 O O . THR A 1 77 ? 3.621 -15.419 -4.068 1.00 96.56 77 THR A O 1
ATOM 611 N N . PHE A 1 78 ? 3.904 -13.214 -4.421 1.00 94.88 78 PHE A N 1
ATOM 612 C CA . PHE A 1 78 ? 3.992 -13.293 -5.872 1.00 94.88 78 PHE A CA 1
ATOM 613 C C . PHE A 1 78 ? 5.081 -12.359 -6.389 1.00 94.88 78 PHE A C 1
ATOM 615 O O . PHE A 1 78 ? 5.388 -11.331 -5.777 1.00 94.88 78 PHE A O 1
ATOM 622 N N . ALA A 1 79 ? 5.700 -12.769 -7.490 1.00 95.06 79 ALA A N 1
ATOM 623 C CA . ALA A 1 79 ? 6.617 -11.921 -8.230 1.00 95.06 79 ALA A CA 1
ATOM 624 C C . ALA A 1 79 ? 5.816 -10.908 -9.050 1.00 95.06 79 ALA A C 1
ATOM 626 O O . ALA A 1 79 ? 4.698 -11.197 -9.471 1.00 95.06 79 ALA A O 1
ATOM 627 N N . PHE A 1 80 ? 6.396 -9.737 -9.263 1.00 94.12 80 PHE A N 1
ATOM 628 C CA . PHE A 1 80 ? 5.858 -8.738 -10.170 1.00 94.12 80 PHE A CA 1
ATOM 629 C C . PHE A 1 80 ? 6.984 -8.118 -10.981 1.00 94.12 80 PHE A C 1
ATOM 631 O O . PHE A 1 80 ? 8.136 -8.055 -10.531 1.00 94.12 80 PHE A O 1
ATOM 638 N N . ARG A 1 81 ? 6.625 -7.560 -12.129 1.00 95.06 81 ARG A N 1
ATOM 639 C CA . ARG A 1 81 ? 7.489 -6.701 -12.922 1.00 95.06 81 ARG A CA 1
ATOM 640 C C . ARG A 1 81 ? 6.701 -5.505 -13.428 1.00 95.06 81 ARG A C 1
ATOM 642 O O . ARG A 1 81 ? 5.664 -5.667 -14.052 1.00 95.06 81 ARG A O 1
ATOM 649 N N . VAL A 1 82 ? 7.228 -4.303 -13.215 1.00 94.94 82 VAL A N 1
ATOM 650 C CA . VAL A 1 82 ? 6.737 -3.045 -13.790 1.00 94.94 82 VAL A CA 1
ATOM 651 C C . VAL A 1 82 ? 7.898 -2.392 -14.529 1.00 94.94 82 VAL A C 1
ATOM 653 O O . VAL A 1 82 ? 8.893 -1.997 -13.919 1.00 94.94 82 VAL A O 1
ATOM 656 N N . ALA A 1 83 ? 7.780 -2.287 -15.853 1.00 93.06 83 ALA A N 1
ATOM 657 C CA . ALA A 1 83 ? 8.859 -1.860 -16.740 1.00 93.06 83 ALA A CA 1
ATOM 658 C C . ALA A 1 83 ? 10.143 -2.700 -16.542 1.00 93.06 83 ALA A C 1
ATOM 660 O O . ALA A 1 83 ? 10.139 -3.908 -16.804 1.00 93.06 83 ALA A O 1
ATOM 661 N N . ASP A 1 84 ? 11.237 -2.066 -16.117 1.00 89.31 84 ASP A N 1
ATOM 662 C CA . ASP A 1 84 ? 12.542 -2.674 -15.841 1.00 89.31 84 ASP A CA 1
ATOM 663 C C . ASP A 1 84 ? 12.747 -3.021 -14.355 1.00 89.31 84 ASP A C 1
ATOM 665 O O . ASP A 1 84 ? 13.813 -3.511 -13.972 1.00 89.31 84 ASP A O 1
ATOM 669 N N . CYS A 1 85 ? 11.747 -2.766 -13.508 1.00 91.75 85 CYS A N 1
ATOM 670 C CA . CYS A 1 85 ? 11.784 -3.110 -12.096 1.00 91.75 85 CYS A CA 1
ATOM 671 C C . CYS A 1 85 ? 10.971 -4.364 -11.820 1.00 91.75 85 CYS A C 1
ATOM 673 O O . CYS A 1 85 ? 9.766 -4.413 -12.040 1.00 91.75 85 CYS A O 1
ATOM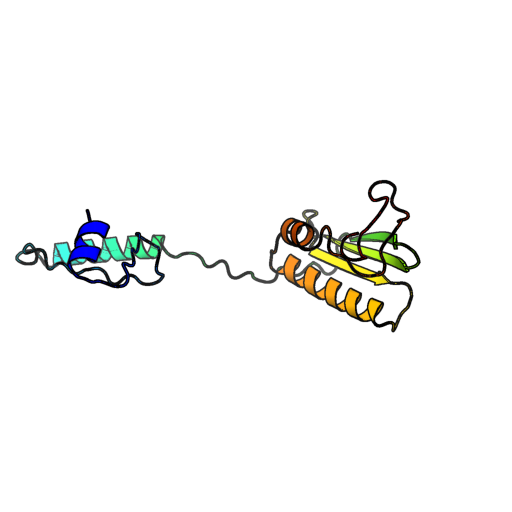 675 N N . GLU A 1 86 ? 11.647 -5.363 -11.278 1.00 93.00 86 GLU A N 1
ATOM 676 C CA . GLU A 1 86 ? 11.045 -6.600 -10.802 1.00 93.00 86 GLU A CA 1
ATOM 677 C C . GLU A 1 86 ? 11.153 -6.686 -9.279 1.00 93.00 86 GLU A C 1
ATOM 679 O O . GLU A 1 86 ? 11.947 -5.977 -8.643 1.00 93.00 86 GLU A O 1
ATOM 684 N N . GLY A 1 87 ? 10.334 -7.539 -8.682 1.00 93.56 87 GLY A N 1
ATOM 685 C CA . GLY A 1 87 ? 10.280 -7.677 -7.242 1.00 93.56 87 GLY A CA 1
ATOM 686 C C . GLY A 1 87 ? 9.291 -8.729 -6.775 1.00 93.56 87 GLY A C 1
ATOM 687 O O . GLY A 1 87 ? 8.754 -9.506 -7.559 1.00 93.56 87 GLY A O 1
ATOM 688 N N . TYR A 1 88 ? 9.054 -8.737 -5.469 1.00 94.88 88 TYR A N 1
ATOM 689 C CA . TYR A 1 88 ? 8.079 -9.605 -4.824 1.00 94.88 88 TYR A CA 1
ATOM 690 C C . TYR A 1 88 ? 7.153 -8.781 -3.942 1.00 94.88 88 TYR A C 1
ATOM 692 O O . TYR A 1 88 ? 7.621 -7.991 -3.116 1.00 94.88 88 TYR A O 1
ATOM 700 N N . VAL A 1 89 ? 5.850 -9.016 -4.069 1.00 95.50 89 VAL A N 1
ATOM 701 C CA . VAL A 1 89 ? 4.858 -8.566 -3.093 1.00 95.50 89 VAL A CA 1
ATOM 702 C C . VAL A 1 89 ? 4.548 -9.727 -2.163 1.00 95.50 89 VAL A C 1
ATOM 704 O O . VAL A 1 89 ? 4.378 -10.862 -2.598 1.00 95.50 89 VAL A O 1
ATOM 707 N N . THR A 1 90 ? 4.497 -9.459 -0.864 1.00 97.00 90 THR A N 1
ATOM 708 C CA . THR A 1 90 ? 4.020 -10.393 0.155 1.00 97.00 90 THR A CA 1
ATOM 709 C C . THR A 1 90 ? 2.892 -9.745 0.933 1.00 97.00 90 THR A C 1
ATOM 711 O O . THR A 1 90 ? 3.097 -8.717 1.576 1.00 97.00 90 THR A O 1
ATOM 714 N N . VAL A 1 91 ? 1.714 -10.354 0.897 1.00 97.25 91 VAL A N 1
ATOM 715 C CA . VAL A 1 91 ? 0.535 -9.918 1.644 1.00 97.25 91 VAL A CA 1
ATOM 716 C C . VAL A 1 91 ? 0.324 -10.883 2.799 1.00 97.25 91 VAL A C 1
ATOM 718 O O . VAL A 1 91 ? 0.204 -12.087 2.584 1.00 97.25 91 VAL A O 1
ATOM 721 N N . GLY A 1 92 ? 0.315 -10.367 4.025 1.00 97.19 92 GLY A N 1
ATOM 722 C CA . GLY A 1 92 ? -0.021 -11.122 5.228 1.00 97.19 92 GLY A CA 1
ATOM 723 C C . GLY A 1 92 ? -1.469 -10.870 5.627 1.00 97.19 92 GLY A C 1
ATOM 724 O O . GLY A 1 92 ? -1.908 -9.721 5.692 1.00 97.19 92 GLY A O 1
ATOM 725 N N . GLU A 1 93 ? -2.204 -11.935 5.926 1.00 96.75 93 GLU A N 1
ATOM 726 C CA . GLU A 1 93 ? -3.631 -11.877 6.243 1.00 96.75 93 GLU A CA 1
ATOM 727 C C . GLU A 1 93 ? -3.904 -12.191 7.718 1.00 96.75 93 GLU A C 1
ATOM 729 O O . GLU A 1 93 ? -3.166 -12.932 8.376 1.00 96.75 93 GLU A O 1
ATOM 734 N N . TYR A 1 94 ? -4.993 -11.627 8.232 1.00 95.31 94 TYR A N 1
ATOM 735 C CA . TYR A 1 94 ? -5.632 -12.075 9.463 1.00 95.31 94 TYR A CA 1
ATOM 736 C C . TYR A 1 94 ? -6.349 -13.417 9.241 1.00 95.31 94 TYR A C 1
ATOM 738 O O . TYR A 1 94 ? -6.561 -13.857 8.111 1.00 95.31 94 TYR A O 1
ATOM 746 N N . ASP A 1 95 ? -6.767 -14.066 10.328 1.00 93.06 95 ASP A N 1
ATOM 747 C CA . ASP A 1 95 ? -7.460 -15.362 10.259 1.00 93.06 95 ASP A CA 1
ATOM 748 C C . ASP A 1 95 ? -8.822 -15.285 9.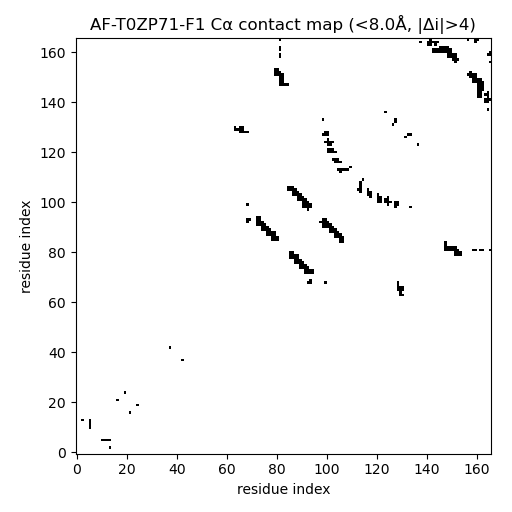538 1.00 93.06 95 ASP A C 1
ATOM 750 O O . ASP A 1 95 ? -9.329 -16.299 9.059 1.00 93.06 95 ASP A O 1
ATOM 754 N N . ASP A 1 96 ? -9.393 -14.083 9.425 1.00 92.38 96 ASP A N 1
ATOM 755 C CA . ASP A 1 96 ? -10.625 -13.792 8.685 1.00 92.38 96 ASP A CA 1
ATOM 756 C C . ASP A 1 96 ? -10.400 -13.498 7.187 1.00 92.38 96 ASP A C 1
ATOM 758 O O . ASP A 1 96 ? -11.356 -13.213 6.466 1.00 92.38 96 ASP A O 1
ATOM 762 N N . GLY A 1 97 ? -9.154 -13.575 6.708 1.00 91.50 97 GLY A N 1
ATOM 763 C CA . GLY A 1 97 ? -8.776 -13.314 5.317 1.00 91.50 97 GLY A CA 1
ATOM 764 C C . GLY A 1 97 ? -8.605 -11.833 4.973 1.00 91.50 97 GLY A C 1
ATOM 765 O O . GLY A 1 97 ? -8.295 -11.505 3.830 1.00 91.50 97 GLY A O 1
ATOM 766 N N . ARG A 1 98 ? -8.782 -10.905 5.924 1.00 93.56 98 ARG A N 1
ATOM 767 C CA . ARG A 1 98 ? -8.462 -9.494 5.673 1.00 93.56 98 ARG A CA 1
ATOM 768 C C . ARG A 1 98 ? -6.943 -9.313 5.553 1.00 93.56 98 ARG A C 1
ATOM 770 O O . ARG A 1 98 ? -6.209 -9.838 6.391 1.00 93.56 98 ARG A O 1
ATOM 777 N N . PRO A 1 99 ? -6.448 -8.506 4.601 1.00 95.12 99 PRO A N 1
ATOM 778 C CA . PRO A 1 99 ? -5.034 -8.156 4.539 1.00 95.12 99 PRO A CA 1
ATOM 779 C C . PRO A 1 99 ? -4.662 -7.249 5.717 1.00 95.12 99 PRO A C 1
ATOM 781 O O . PRO A 1 99 ? -5.288 -6.212 5.944 1.00 95.12 99 PRO A O 1
ATOM 784 N N . GLY A 1 100 ? -3.640 -7.644 6.472 1.00 95.62 100 GLY A N 1
ATOM 785 C CA . GLY A 1 100 ? -3.134 -6.910 7.632 1.00 95.62 100 GLY A CA 1
ATOM 786 C C . GLY A 1 100 ? -1.744 -6.309 7.440 1.00 95.62 100 GLY A C 1
ATOM 787 O O . GLY A 1 100 ? -1.343 -5.417 8.187 1.00 95.62 100 GLY A O 1
ATOM 788 N N . GLU A 1 101 ? -1.000 -6.765 6.440 1.00 96.06 101 GLU A N 1
ATOM 789 C CA . GLU A 1 101 ? 0.295 -6.203 6.067 1.00 96.06 101 GLU A CA 1
ATOM 790 C C . GLU A 1 101 ? 0.606 -6.485 4.597 1.00 96.06 101 GLU A C 1
ATOM 792 O O . GLU A 1 101 ? 0.161 -7.486 4.033 1.00 96.06 101 GLU A O 1
ATOM 797 N N . VAL A 1 102 ? 1.379 -5.592 3.989 1.00 96.06 102 VAL A N 1
ATOM 798 C CA . VAL A 1 102 ? 1.872 -5.697 2.617 1.00 96.06 102 VAL A CA 1
ATOM 799 C C . VAL A 1 102 ? 3.346 -5.313 2.624 1.00 96.06 102 VAL A C 1
ATOM 801 O O . VAL A 1 102 ? 3.713 -4.263 3.150 1.00 96.06 102 VAL A O 1
ATOM 804 N N . PHE A 1 103 ? 4.182 -6.161 2.034 1.00 95.88 103 PHE A N 1
ATOM 805 C CA . PHE A 1 103 ? 5.610 -5.930 1.850 1.00 95.88 103 PHE A CA 1
ATOM 806 C C . PHE A 1 103 ? 5.979 -6.012 0.381 1.00 95.88 1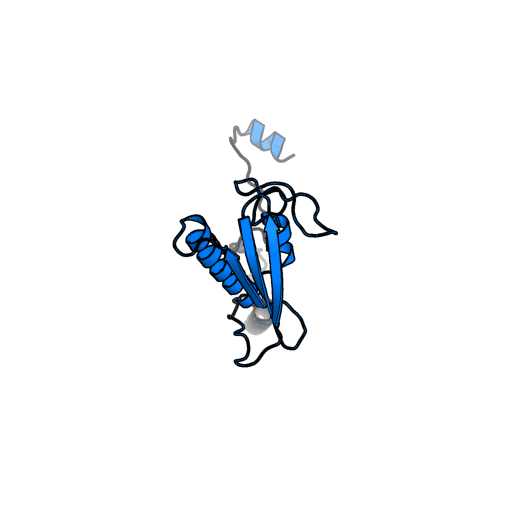03 PHE A C 1
ATOM 808 O O . PHE A 1 103 ? 5.683 -7.008 -0.272 1.00 95.88 103 PHE A O 1
ATOM 815 N N . MET A 1 104 ? 6.671 -4.994 -0.115 1.00 93.81 104 MET A N 1
ATOM 816 C CA . MET A 1 104 ? 7.133 -4.908 -1.494 1.00 93.81 104 MET A CA 1
ATOM 817 C C . MET A 1 104 ? 8.656 -4.854 -1.514 1.00 93.81 104 MET A C 1
ATOM 819 O O . MET A 1 104 ? 9.254 -3.861 -1.108 1.00 93.81 104 MET A O 1
ATOM 823 N N . LYS A 1 105 ? 9.286 -5.922 -2.002 1.00 93.25 105 LYS A N 1
ATOM 824 C CA . LYS A 1 105 ? 10.735 -5.985 -2.208 1.00 93.25 105 LYS A CA 1
ATOM 825 C C . LYS A 1 105 ? 11.051 -5.770 -3.675 1.00 93.25 105 LYS A C 1
ATOM 827 O O . LYS A 1 105 ? 10.563 -6.525 -4.504 1.00 93.25 105 LYS A O 1
ATOM 832 N N . VAL A 1 106 ? 11.902 -4.796 -3.981 1.00 92.19 106 VAL A N 1
ATOM 833 C CA . VAL A 1 106 ? 12.333 -4.480 -5.354 1.00 92.19 106 VAL A CA 1
ATOM 834 C C . VAL A 1 106 ? 13.767 -4.968 -5.577 1.00 92.19 106 VAL A C 1
ATOM 836 O O . VAL A 1 106 ? 14.616 -4.822 -4.695 1.00 92.19 106 VAL A O 1
ATOM 839 N N . SER A 1 107 ? 14.061 -5.521 -6.756 1.00 76.88 107 SER A N 1
ATOM 840 C CA . SER A 1 107 ? 15.257 -6.330 -7.067 1.00 76.88 107 SER A CA 1
ATOM 841 C C . SER A 1 107 ? 16.592 -5.580 -7.186 1.00 76.88 107 SER A C 1
ATOM 843 O O . SER A 1 107 ? 17.553 -6.073 -7.767 1.00 76.88 107 SER A O 1
ATOM 845 N N . LYS A 1 108 ? 16.713 -4.407 -6.564 1.00 82.06 108 LYS A N 1
ATOM 846 C CA . LYS A 1 108 ? 17.977 -3.671 -6.414 1.00 82.06 108 LYS A CA 1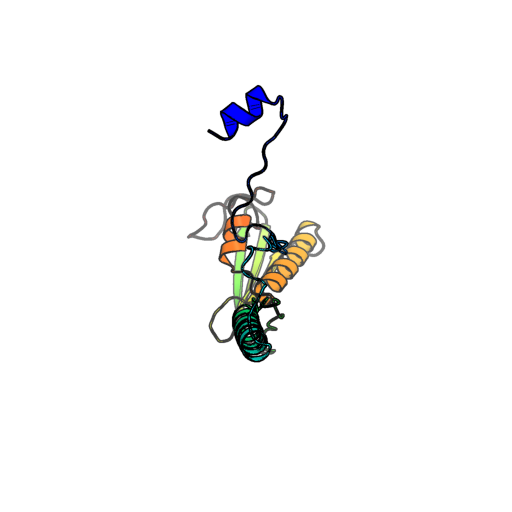
ATOM 847 C C . LYS A 1 108 ? 18.134 -3.258 -4.955 1.00 82.06 108 LYS A C 1
ATOM 849 O O . LYS A 1 108 ? 17.839 -2.117 -4.583 1.00 82.06 108 LYS A O 1
ATOM 854 N N . GLN A 1 109 ? 18.547 -4.213 -4.119 1.00 75.88 109 GLN A N 1
ATOM 855 C CA . GLN A 1 109 ? 18.744 -3.985 -2.687 1.00 75.88 109 GLN A CA 1
ATOM 856 C C . GLN A 1 109 ? 19.727 -2.828 -2.460 1.00 75.88 109 GLN A C 1
ATOM 858 O O . GLN A 1 109 ? 20.759 -2.738 -3.120 1.00 75.88 109 GLN A O 1
ATOM 863 N N . GLY A 1 110 ? 19.393 -1.932 -1.529 1.00 77.81 110 GLY A N 1
ATOM 864 C CA . GLY A 1 110 ? 20.207 -0.751 -1.228 1.00 77.81 110 GLY A CA 1
ATOM 865 C C . GLY A 1 110 ? 19.998 0.433 -2.178 1.00 77.81 110 GLY A C 1
ATOM 866 O O . GLY A 1 110 ? 20.623 1.472 -1.986 1.00 77.81 110 GLY A O 1
ATOM 867 N N . SER A 1 111 ? 19.108 0.323 -3.171 1.00 88.06 111 SER A N 1
ATOM 868 C CA . SER A 1 111 ? 18.680 1.475 -3.970 1.00 88.06 111 SER A CA 1
ATOM 869 C C . SER A 1 111 ? 17.720 2.386 -3.195 1.00 88.06 111 SER A C 1
ATOM 871 O O . SER A 1 111 ? 17.011 1.947 -2.286 1.00 88.06 111 SER A O 1
ATOM 873 N N . THR A 1 112 ? 17.644 3.658 -3.598 1.00 90.81 112 THR A N 1
ATOM 874 C CA . THR A 1 112 ? 16.667 4.621 -3.062 1.00 90.81 112 THR A CA 1
ATOM 875 C C . THR A 1 112 ? 15.237 4.101 -3.188 1.00 90.81 112 THR A C 1
ATOM 877 O O . THR A 1 112 ? 14.451 4.227 -2.254 1.00 90.81 112 THR A O 1
ATOM 880 N N . LEU A 1 113 ? 14.919 3.464 -4.318 1.00 90.00 113 LEU A N 1
ATOM 881 C CA . LEU A 1 113 ? 13.601 2.896 -4.567 1.00 90.00 113 LEU A CA 1
ATOM 882 C C . LEU A 1 113 ? 13.283 1.762 -3.588 1.00 90.00 113 LEU A C 1
ATOM 884 O O . LEU A 1 113 ? 12.219 1.779 -2.983 1.00 90.00 113 LEU A O 1
ATOM 888 N N . ALA A 1 114 ? 14.217 0.830 -3.371 1.00 90.75 114 ALA A N 1
ATOM 889 C CA . ALA A 1 114 ? 14.036 -0.243 -2.395 1.00 90.75 114 ALA A CA 1
ATOM 890 C C . ALA A 1 114 ? 13.777 0.312 -0.983 1.00 90.75 114 ALA A C 1
ATOM 892 O O . ALA A 1 114 ? 12.830 -0.111 -0.327 1.00 90.75 114 ALA A O 1
ATOM 893 N N . GLY A 1 115 ? 14.542 1.321 -0.551 1.00 92.44 115 GLY A N 1
ATOM 894 C CA . GLY A 1 115 ? 14.337 1.957 0.756 1.00 92.44 115 GLY A CA 1
ATOM 895 C C . GLY A 1 115 ? 12.980 2.659 0.893 1.00 92.44 115 GLY A C 1
ATOM 896 O O . GLY A 1 115 ? 12.320 2.537 1.925 1.00 92.44 115 GLY A O 1
ATOM 897 N N . ILE A 1 116 ? 12.532 3.369 -0.149 1.00 93.44 116 ILE A N 1
ATOM 898 C CA . ILE A 1 116 ? 11.214 4.023 -0.161 1.00 93.44 116 ILE A CA 1
ATOM 899 C C . ILE A 1 116 ? 10.089 2.982 -0.163 1.00 93.44 116 ILE A C 1
ATOM 901 O O . ILE A 1 116 ? 9.122 3.150 0.577 1.00 93.44 116 ILE A O 1
ATOM 905 N N . MET A 1 117 ? 10.215 1.898 -0.934 1.00 93.81 117 MET A N 1
ATOM 906 C CA . MET A 1 117 ? 9.207 0.834 -0.990 1.00 93.81 117 MET A CA 1
ATOM 907 C C . MET A 1 117 ? 9.114 0.046 0.320 1.00 93.81 117 MET A C 1
ATOM 909 O O . MET A 1 117 ? 8.006 -0.280 0.750 1.00 93.81 117 MET A O 1
ATOM 913 N N . ASP A 1 118 ? 10.233 -0.178 1.013 1.00 93.94 118 ASP A N 1
ATOM 914 C CA . ASP A 1 118 ? 10.241 -0.758 2.360 1.00 93.94 118 ASP A CA 1
ATOM 915 C C . ASP A 1 118 ? 9.510 0.159 3.358 1.00 93.94 118 ASP A C 1
ATOM 917 O O . ASP A 1 118 ? 8.629 -0.284 4.101 1.00 93.94 118 ASP A O 1
ATOM 921 N N . ALA A 1 119 ? 9.811 1.462 3.348 1.00 95.00 119 ALA A N 1
ATOM 922 C CA . ALA A 1 119 ? 9.147 2.436 4.215 1.00 95.00 119 ALA A CA 1
ATOM 923 C C . ALA A 1 119 ? 7.645 2.575 3.903 1.00 95.00 119 ALA A C 1
ATOM 925 O O . ALA A 1 119 ? 6.819 2.676 4.819 1.00 95.00 119 ALA A O 1
ATOM 926 N N . PHE A 1 120 ? 7.279 2.543 2.621 1.00 95.00 120 PHE A N 1
ATOM 927 C CA . PHE A 1 120 ? 5.897 2.554 2.150 1.00 95.00 120 PHE A CA 1
ATOM 928 C C . PHE A 1 120 ? 5.137 1.319 2.640 1.00 95.00 120 PHE A C 1
ATOM 930 O O . PHE A 1 120 ? 4.089 1.452 3.272 1.00 95.00 120 PHE A O 1
ATOM 937 N N . SER A 1 121 ? 5.717 0.135 2.443 1.00 96.00 121 SER A N 1
ATOM 938 C CA . SER A 1 121 ? 5.181 -1.150 2.900 1.00 96.00 121 SER A CA 1
ATOM 939 C C . SER A 1 121 ? 4.892 -1.149 4.402 1.00 96.00 121 SER A C 1
ATOM 941 O O . SER A 1 121 ? 3.797 -1.511 4.841 1.00 96.00 121 SER A O 1
ATOM 943 N N . ILE A 1 122 ? 5.845 -0.666 5.208 1.00 96.50 122 ILE A N 1
ATOM 944 C CA . ILE A 1 122 ? 5.683 -0.535 6.663 1.00 96.50 122 ILE A CA 1
ATOM 945 C C . ILE A 1 122 ? 4.545 0.435 7.001 1.00 96.50 122 ILE A C 1
ATOM 947 O O . ILE A 1 122 ? 3.723 0.139 7.869 1.00 96.50 122 ILE A O 1
ATOM 951 N N . SER A 1 123 ? 4.476 1.576 6.315 1.00 96.50 123 SER A N 1
ATOM 952 C CA . SER A 1 123 ? 3.466 2.610 6.565 1.00 96.50 123 SER A CA 1
ATOM 953 C C . SER A 1 123 ? 2.049 2.124 6.249 1.00 96.50 123 SER A C 1
ATOM 955 O O . SER A 1 123 ? 1.144 2.300 7.067 1.00 96.50 123 SER A O 1
ATOM 957 N N . VAL A 1 124 ? 1.858 1.464 5.103 1.00 96.69 124 VAL A N 1
ATOM 958 C CA . VAL A 1 124 ? 0.568 0.873 4.709 1.00 96.69 124 VAL A CA 1
ATOM 959 C C . VAL A 1 124 ? 0.175 -0.237 5.679 1.00 96.69 124 VAL A C 1
ATOM 961 O O . VAL A 1 124 ? -0.938 -0.223 6.201 1.00 96.69 124 VAL A O 1
ATOM 964 N N . SER A 1 125 ? 1.101 -1.142 6.002 1.00 96.75 125 SER A N 1
ATOM 965 C CA . SER A 1 125 ? 0.867 -2.231 6.959 1.00 96.75 125 SER A CA 1
ATOM 966 C C . SER A 1 125 ? 0.464 -1.715 8.338 1.00 96.75 125 SER A C 1
ATOM 968 O O . SER A 1 125 ? -0.460 -2.234 8.960 1.00 96.75 125 SER A O 1
ATOM 970 N N . LEU A 1 126 ? 1.114 -0.653 8.820 1.00 96.00 126 LEU A N 1
ATOM 971 C CA . LEU A 1 126 ? 0.741 -0.023 10.080 1.00 96.00 126 LEU A CA 1
ATOM 972 C C . LEU A 1 126 ? -0.677 0.553 10.004 1.00 96.00 126 LEU A C 1
ATOM 974 O O . LEU A 1 126 ? -1.470 0.341 10.918 1.00 96.00 126 LEU A O 1
ATOM 978 N N . GLY A 1 127 ? -1.024 1.236 8.913 1.00 95.31 127 GLY A N 1
ATOM 979 C CA . GLY A 1 127 ? -2.370 1.764 8.713 1.00 95.31 127 GLY A CA 1
ATOM 980 C C . GLY A 1 127 ? -3.446 0.675 8.687 1.00 95.31 127 GLY A C 1
ATOM 981 O O . GLY A 1 127 ? -4.464 0.821 9.366 1.00 95.31 127 GLY A O 1
ATOM 982 N N . LEU A 1 128 ? -3.201 -0.439 7.989 1.00 95.56 128 LEU A N 1
ATOM 983 C CA . LEU A 1 128 ? -4.097 -1.604 7.980 1.00 95.56 128 LEU A CA 1
ATOM 984 C C . LEU A 1 128 ? -4.307 -2.154 9.399 1.00 95.56 128 LEU A C 1
ATOM 986 O O . LEU A 1 128 ? -5.445 -2.349 9.823 1.00 95.56 128 LEU A O 1
ATOM 990 N N . GLN A 1 129 ? -3.234 -2.286 10.183 1.00 95.50 129 GLN A N 1
ATOM 991 C CA . GLN A 1 129 ? -3.301 -2.731 11.583 1.00 95.50 129 GLN A CA 1
ATOM 992 C C . GLN A 1 129 ? -4.032 -1.749 12.508 1.00 95.50 129 GLN A C 1
ATOM 994 O O . GLN A 1 129 ? -4.492 -2.138 13.578 1.00 95.50 129 GLN A O 1
ATOM 999 N N . HIS A 1 130 ? -4.149 -0.477 12.128 1.00 94.81 130 HIS A N 1
ATOM 1000 C CA . HIS A 1 130 ? -4.951 0.527 12.834 1.00 94.81 130 HIS A CA 1
ATOM 1001 C C . HIS A 1 130 ? -6.379 0.655 12.272 1.00 94.81 130 HIS A C 1
ATOM 1003 O O . HIS A 1 130 ? -7.110 1.576 12.638 1.00 94.81 130 HIS A O 1
ATOM 1009 N N . GLY A 1 131 ? -6.801 -0.273 11.411 1.00 91.56 131 GLY A N 1
ATOM 1010 C CA . GLY A 1 131 ? -8.164 -0.347 10.893 1.00 91.56 131 GLY A CA 1
ATOM 1011 C C . GLY A 1 131 ? -8.451 0.603 9.733 1.00 91.56 131 GLY A C 1
ATOM 1012 O O . GLY A 1 131 ? -9.620 0.831 9.423 1.00 91.56 131 GLY A O 1
ATOM 1013 N N . VAL A 1 132 ? -7.425 1.163 9.081 1.00 93.88 132 VAL A N 1
ATOM 1014 C CA . VAL A 1 132 ? -7.621 1.896 7.823 1.00 93.88 132 VAL A CA 1
ATOM 1015 C C . VAL A 1 132 ? -8.069 0.893 6.752 1.00 93.88 132 VAL A C 1
ATOM 1017 O O . VAL A 1 132 ? -7.350 -0.073 6.501 1.00 93.88 132 VAL A O 1
ATOM 1020 N N . PRO A 1 133 ? -9.229 1.090 6.098 1.00 93.00 133 PRO A N 1
ATOM 1021 C CA . PRO A 1 133 ? -9.682 0.177 5.054 1.00 93.00 133 PRO A CA 1
ATOM 1022 C C . PRO A 1 133 ? -8.713 0.151 3.869 1.00 93.00 133 PRO A C 1
ATOM 1024 O O . PRO A 1 133 ? -8.292 1.210 3.402 1.00 93.00 133 PRO A O 1
ATOM 1027 N N . LEU A 1 134 ? -8.434 -1.035 3.316 1.00 93.25 134 LEU A N 1
ATOM 1028 C CA . LEU A 1 134 ? -7.586 -1.181 2.124 1.00 93.25 134 LEU A CA 1
ATOM 1029 C C . LEU A 1 134 ? -8.080 -0.317 0.953 1.00 93.25 134 LEU A C 1
ATOM 1031 O O . LEU A 1 134 ? -7.286 0.320 0.267 1.00 93.25 134 LEU A O 1
ATOM 1035 N N . SER A 1 135 ? -9.399 -0.222 0.772 1.00 94.81 135 SER A N 1
ATOM 1036 C CA . SER A 1 135 ? -10.019 0.596 -0.275 1.00 94.81 135 SER A CA 1
ATOM 1037 C C . SER A 1 135 ? -9.650 2.084 -0.191 1.00 94.81 135 SER A C 1
ATOM 1039 O O . SER A 1 135 ? -9.638 2.766 -1.217 1.00 94.81 135 SER A O 1
ATOM 1041 N N . THR A 1 136 ? -9.313 2.591 0.999 1.00 95.44 136 THR A N 1
ATOM 1042 C CA . THR A 1 136 ? -8.809 3.957 1.194 1.00 95.44 136 THR A CA 1
ATOM 1043 C C . THR A 1 136 ? -7.423 4.126 0.582 1.00 95.44 136 THR A C 1
ATOM 1045 O O . THR A 1 136 ? -7.183 5.126 -0.093 1.00 95.44 136 THR A O 1
ATOM 1048 N N . PHE A 1 137 ? -6.528 3.155 0.784 1.00 95.12 137 PHE A N 1
ATOM 1049 C CA . PHE A 1 137 ? -5.193 3.171 0.186 1.00 95.12 137 PHE A CA 1
ATOM 1050 C C . PHE A 1 137 ? -5.268 3.026 -1.327 1.00 95.12 137 PHE A C 1
ATOM 1052 O O . PHE A 1 137 ? -4.721 3.873 -2.025 1.00 95.12 137 PHE A O 1
ATOM 1059 N N . VAL A 1 138 ? -6.030 2.045 -1.824 1.00 94.81 138 VAL A N 1
ATOM 1060 C CA . VAL A 1 138 ? -6.248 1.845 -3.266 1.00 94.81 138 VAL A CA 1
ATOM 1061 C C . VAL A 1 138 ? -6.716 3.151 -3.902 1.00 94.81 138 VAL A C 1
ATOM 1063 O O . VAL A 1 138 ? -6.033 3.706 -4.749 1.00 94.81 138 VAL A O 1
ATOM 1066 N N . ARG A 1 139 ? -7.799 3.755 -3.396 1.00 95.19 139 ARG A N 1
ATOM 1067 C CA . ARG A 1 139 ? -8.315 5.025 -3.933 1.00 95.19 139 ARG A CA 1
ATOM 1068 C C . ARG A 1 139 ? -7.287 6.162 -3.915 1.00 95.19 139 ARG A C 1
ATOM 1070 O O . ARG A 1 139 ? -7.379 7.066 -4.741 1.00 95.19 139 ARG A O 1
ATOM 1077 N N . LYS A 1 140 ? -6.370 6.173 -2.946 1.00 95.06 140 LYS A N 1
ATOM 1078 C CA . LYS A 1 140 ? -5.367 7.232 -2.805 1.00 95.06 140 LYS A CA 1
ATOM 1079 C C . LYS A 1 140 ? -4.182 7.052 -3.753 1.00 95.06 140 LYS A C 1
ATOM 1081 O O . LYS A 1 140 ? -3.597 8.060 -4.147 1.00 95.06 140 LYS A O 1
ATOM 1086 N N . TYR A 1 141 ? -3.838 5.810 -4.072 1.00 94.44 141 TYR A N 1
ATOM 1087 C CA . TYR A 1 141 ? -2.629 5.451 -4.806 1.00 94.44 141 TYR A CA 1
ATOM 1088 C C . TYR A 1 141 ? -2.879 5.069 -6.262 1.00 94.44 141 TYR A C 1
ATOM 1090 O O . TYR A 1 141 ? -1.981 5.246 -7.080 1.00 94.44 141 TYR A O 1
ATOM 1098 N N . THR A 1 142 ? -4.100 4.663 -6.615 1.00 94.25 142 THR A N 1
ATOM 1099 C CA . THR A 1 142 ? -4.468 4.450 -8.015 1.00 94.25 142 THR A CA 1
ATOM 1100 C C . THR A 1 142 ? -4.245 5.731 -8.826 1.00 94.25 142 THR A C 1
ATOM 1102 O O . THR A 1 142 ? -4.677 6.820 -8.435 1.00 94.25 142 THR A O 1
ATOM 1105 N N . ASN A 1 143 ? -3.604 5.595 -9.983 1.00 91.69 143 ASN A N 1
ATOM 1106 C CA . ASN A 1 143 ? -3.126 6.650 -10.876 1.00 91.69 143 ASN A CA 1
ATOM 1107 C C . ASN A 1 143 ? -2.010 7.540 -10.313 1.00 91.69 143 ASN A C 1
ATOM 1109 O O . ASN A 1 143 ? -1.713 8.583 -10.908 1.00 91.69 143 ASN A O 1
ATOM 1113 N N . MET A 1 144 ? -1.375 7.178 -9.197 1.00 95.12 144 MET A N 1
ATOM 1114 C CA . MET A 1 144 ? -0.170 7.872 -8.755 1.00 95.12 144 MET A CA 1
ATOM 1115 C C . MET A 1 144 ? 0.957 7.618 -9.761 1.00 95.12 144 MET A C 1
ATOM 1117 O O . MET A 1 144 ? 1.217 6.477 -10.136 1.00 95.12 144 MET A O 1
ATOM 1121 N N . ARG A 1 145 ? 1.610 8.694 -10.219 1.00 94.38 145 ARG A N 1
ATOM 1122 C CA . ARG A 1 145 ? 2.590 8.641 -11.313 1.00 94.38 145 ARG A CA 1
ATOM 1123 C C . ARG A 1 145 ? 3.996 8.938 -10.831 1.00 94.38 145 ARG A C 1
ATOM 1125 O O . ARG A 1 145 ? 4.249 10.041 -10.352 1.00 94.38 145 ARG A O 1
ATOM 1132 N N . PHE A 1 146 ? 4.892 7.979 -11.006 1.00 92.75 146 PHE A N 1
ATOM 1133 C CA . PHE A 1 146 ? 6.336 8.133 -10.853 1.00 92.75 146 PHE A CA 1
ATOM 1134 C C . PHE A 1 146 ? 7.040 6.902 -11.435 1.00 92.75 146 PHE A C 1
ATOM 1136 O O . PHE A 1 146 ? 6.435 5.841 -11.563 1.00 92.75 146 PHE A O 1
ATOM 1143 N N . GLU A 1 147 ? 8.316 7.037 -11.785 1.00 91.38 147 GLU A N 1
ATOM 1144 C CA . GLU A 1 147 ? 9.111 5.909 -12.274 1.00 91.38 147 GLU A CA 1
ATOM 1145 C C . GLU A 1 147 ? 9.510 4.970 -11.126 1.00 91.38 147 GLU A C 1
ATOM 1147 O O . GLU A 1 147 ? 9.901 5.458 -10.061 1.00 91.38 147 GLU A O 1
ATOM 1152 N N . PRO A 1 148 ? 9.473 3.641 -11.315 1.00 92.12 148 PRO A N 1
ATOM 1153 C CA . PRO A 1 148 ? 9.213 2.913 -12.564 1.00 92.12 148 PRO A CA 1
ATOM 1154 C C . PRO A 1 148 ? 7.722 2.816 -12.917 1.00 92.12 148 PRO A C 1
ATOM 1156 O O . PRO A 1 148 ? 6.901 2.482 -12.065 1.00 92.12 148 PRO A O 1
ATOM 1159 N N . ALA A 1 149 ? 7.395 3.058 -14.188 1.00 94.00 149 ALA A N 1
ATOM 1160 C CA . ALA A 1 149 ? 6.046 2.973 -14.747 1.00 94.00 149 ALA A CA 1
ATOM 1161 C C . ALA A 1 149 ? 6.101 2.356 -16.150 1.00 94.00 149 ALA A C 1
ATOM 1163 O O . ALA A 1 149 ? 7.051 2.600 -16.896 1.00 94.00 149 ALA A O 1
ATOM 1164 N N . GLY A 1 150 ? 5.087 1.584 -16.536 1.00 94.88 150 GLY A N 1
ATOM 1165 C CA . GLY A 1 150 ? 5.030 0.974 -17.863 1.00 94.88 150 GLY A CA 1
ATOM 1166 C C . GLY A 1 150 ? 4.311 -0.368 -17.892 1.00 94.88 150 GLY A C 1
ATOM 1167 O O . GLY A 1 150 ? 3.457 -0.649 -17.054 1.00 94.88 150 GLY A O 1
ATOM 1168 N N . MET A 1 151 ? 4.650 -1.180 -18.897 1.00 96.00 151 MET A N 1
ATOM 1169 C CA . MET A 1 151 ? 4.095 -2.526 -19.053 1.00 96.00 151 MET A CA 1
ATOM 1170 C C . MET A 1 151 ? 4.484 -3.428 -17.888 1.00 96.00 151 MET A C 1
ATOM 1172 O O . MET A 1 151 ? 5.629 -3.389 -17.425 1.00 96.00 151 MET A O 1
ATOM 1176 N N . THR A 1 152 ? 3.548 -4.273 -17.480 1.00 96.00 152 THR A N 1
ATOM 1177 C CA . THR A 1 152 ? 3.760 -5.257 -16.420 1.00 96.00 152 THR A CA 1
ATOM 1178 C C . THR A 1 152 ? 3.830 -6.679 -16.984 1.00 96.00 152 THR A C 1
ATOM 1180 O O . THR A 1 152 ? 3.721 -6.890 -18.198 1.00 96.00 152 THR A O 1
ATOM 1183 N N . ASP A 1 153 ? 4.057 -7.660 -16.117 1.00 93.00 153 ASP A N 1
ATOM 1184 C CA . ASP A 1 153 ? 3.888 -9.087 -16.394 1.00 93.00 153 ASP A CA 1
ATOM 1185 C C . ASP A 1 153 ? 2.541 -9.663 -15.913 1.00 93.00 153 ASP A C 1
ATOM 1187 O O . ASP A 1 153 ? 2.296 -10.857 -16.090 1.00 93.00 153 ASP A O 1
ATOM 1191 N N . ASP A 1 154 ? 1.653 -8.824 -15.374 1.00 92.75 154 ASP A N 1
ATOM 1192 C CA . ASP A 1 154 ? 0.338 -9.218 -14.872 1.00 92.75 154 ASP A CA 1
ATOM 1193 C C . ASP A 1 154 ? -0.719 -9.202 -16.001 1.00 92.75 154 ASP A C 1
ATOM 1195 O O . ASP A 1 154 ? -0.854 -8.199 -16.719 1.00 92.75 154 ASP A O 1
ATOM 1199 N N . PRO A 1 155 ? -1.484 -10.296 -16.200 1.00 92.25 155 PRO A N 1
ATOM 1200 C CA . PRO A 1 155 ? -2.501 -10.365 -17.248 1.00 92.25 155 PRO A CA 1
ATOM 1201 C C . PRO A 1 155 ? -3.676 -9.399 -17.027 1.00 92.25 155 PRO A C 1
ATOM 1203 O O . PRO A 1 155 ? -4.265 -8.932 -18.012 1.00 92.25 155 PRO A O 1
ATOM 1206 N N . ASP A 1 156 ? -3.998 -9.091 -15.771 1.00 93.62 156 ASP A N 1
ATOM 1207 C CA . ASP A 1 156 ? -5.107 -8.232 -15.365 1.00 93.62 156 ASP A CA 1
ATOM 1208 C C . ASP A 1 156 ? -4.692 -6.752 -15.369 1.00 93.62 156 ASP A C 1
ATOM 1210 O O . ASP A 1 156 ? -5.493 -5.883 -15.725 1.00 93.62 156 ASP A O 1
ATOM 1214 N N . ILE A 1 157 ? -3.425 -6.451 -15.060 1.00 93.25 157 ILE A N 1
ATOM 1215 C CA . ILE A 1 157 ? -2.897 -5.079 -14.956 1.00 93.25 157 ILE A CA 1
ATOM 1216 C C . ILE A 1 157 ? -1.802 -4.834 -15.993 1.00 93.25 157 ILE A C 1
ATOM 1218 O O . ILE A 1 157 ? -0.646 -4.643 -15.649 1.00 93.25 157 ILE A O 1
ATOM 1222 N N . ARG A 1 158 ? -2.136 -4.772 -17.287 1.00 93.50 158 ARG A N 1
ATOM 1223 C CA . ARG A 1 158 ? -1.118 -4.694 -18.365 1.00 93.50 158 ARG A CA 1
ATOM 1224 C C . ARG A 1 158 ? -0.168 -3.493 -18.301 1.00 93.50 158 ARG A C 1
ATOM 1226 O O . ARG A 1 158 ? 0.931 -3.565 -18.851 1.00 93.50 158 ARG A O 1
ATOM 1233 N N . ILE A 1 159 ? -0.609 -2.369 -17.737 1.00 94.62 159 ILE A N 1
ATOM 1234 C CA . ILE A 1 159 ? 0.166 -1.127 -17.630 1.00 94.62 159 ILE A CA 1
ATOM 1235 C C . ILE A 1 159 ? -0.082 -0.533 -16.245 1.00 94.62 159 ILE A C 1
ATOM 1237 O O . ILE A 1 159 ? -1.239 -0.351 -15.871 1.00 94.62 159 ILE A O 1
ATOM 1241 N N . ALA A 1 160 ? 0.989 -0.169 -15.544 1.00 96.19 160 ALA A N 1
ATOM 1242 C CA . ALA A 1 160 ? 0.934 0.553 -14.276 1.00 96.19 160 ALA A CA 1
ATOM 1243 C C . ALA A 1 160 ? 1.613 1.922 -14.391 1.00 96.19 160 ALA A C 1
ATOM 1245 O O . ALA A 1 160 ? 2.623 2.084 -15.087 1.00 96.19 160 ALA A O 1
ATOM 1246 N N . ALA A 1 161 ? 1.062 2.922 -13.708 1.00 95.94 161 ALA A N 1
ATOM 1247 C CA . ALA A 1 161 ? 1.567 4.291 -13.726 1.00 95.94 161 ALA A CA 1
ATOM 1248 C C . ALA A 1 161 ? 2.664 4.556 -12.677 1.00 95.94 161 ALA A C 1
ATOM 1250 O O . ALA A 1 161 ? 3.300 5.612 -12.709 1.00 95.94 161 ALA A O 1
ATOM 1251 N N . SER A 1 162 ? 2.876 3.609 -11.763 1.00 94.56 162 SER A N 1
ATOM 1252 C CA . SER A 1 162 ? 4.004 3.522 -10.834 1.00 94.56 162 SER A CA 1
ATOM 1253 C C . SER A 1 162 ? 4.019 2.152 -10.142 1.00 94.56 162 SER A C 1
ATOM 1255 O O . SER A 1 162 ? 3.062 1.389 -10.255 1.00 94.56 162 SER A O 1
ATOM 1257 N N . LEU A 1 163 ? 5.057 1.871 -9.347 1.00 92.81 163 LEU A N 1
ATOM 1258 C CA . LEU A 1 163 ? 5.089 0.699 -8.460 1.00 92.81 163 LEU A CA 1
ATOM 1259 C C . LEU A 1 163 ? 4.024 0.700 -7.358 1.00 92.81 163 LEU A C 1
ATOM 1261 O O . LEU A 1 163 ? 3.724 -0.354 -6.826 1.00 92.81 163 LEU A O 1
ATOM 1265 N N . VAL A 1 164 ? 3.522 1.868 -6.959 1.00 93.44 164 VAL A N 1
ATOM 1266 C CA . VAL A 1 164 ? 2.508 1.992 -5.894 1.00 93.44 164 VAL A CA 1
ATOM 1267 C C . VAL A 1 164 ? 1.086 1.942 -6.466 1.00 93.44 164 VAL A C 1
ATOM 1269 O O . VAL A 1 164 ? 0.135 1.681 -5.734 1.00 93.44 164 VAL A O 1
ATOM 1272 N N . ASP A 1 165 ? 0.946 2.225 -7.761 1.00 94.00 165 ASP A N 1
ATOM 1273 C CA . ASP A 1 165 ? -0.296 2.066 -8.521 1.00 94.00 165 ASP A CA 1
ATOM 1274 C C . ASP A 1 165 ? -0.572 0.599 -8.890 1.00 94.00 165 ASP A C 1
ATOM 1276 O O . ASP A 1 165 ? -1.734 0.201 -8.915 1.00 94.00 165 ASP A O 1
ATOM 1280 N N . TYR A 1 166 ? 0.493 -0.169 -9.161 1.00 92.25 166 TYR A N 1
ATOM 1281 C CA . TYR A 1 166 ? 0.456 -1.624 -9.342 1.00 92.25 166 TYR A CA 1
ATOM 1282 C C . TYR A 1 166 ? 0.094 -2.344 -8.035 1.00 92.25 166 TYR A C 1
ATOM 1284 O O . TYR A 1 166 ? -0.858 -3.154 -8.055 1.00 92.25 166 TYR A O 1
#

Mean predicted aligned error: 15.68 Å